Protein AF-A0A2N1FDD0-F1 (afdb_monomer_lite)

Sequence (59 aa):
MGTKKELANHYWKLSGRFFRDTINRIISESRNITLEEAKRLKTITPREFKKFVAEIDGI

Structure (mmCIF, N/CA/C/O backbone):
data_AF-A0A2N1FDD0-F1
#
_entry.id   AF-A0A2N1FDD0-F1
#
loop_
_atom_site.group_PDB
_atom_site.id
_atom_site.type_symbol
_atom_site.label_atom_id
_atom_site.label_alt_id
_atom_site.label_comp_id
_atom_site.label_asym_id
_atom_site.label_entity_id
_atom_site.label_seq_id
_atom_site.pdbx_PDB_ins_code
_atom_site.Cartn_x
_atom_site.Cartn_y
_atom_site.Cartn_z
_atom_site.occupancy
_atom_site.B_iso_or_equiv
_atom_site.auth_seq_id
_atom_site.auth_comp_id
_atom_site.auth_asym_id
_atom_site.auth_atom_id
_atom_site.pdbx_PDB_model_num
ATOM 1 N N . MET A 1 1 ? 6.387 -7.356 10.383 1.00 53.34 1 MET A N 1
ATOM 2 C CA . MET A 1 1 ? 5.480 -6.535 9.545 1.00 53.34 1 MET A CA 1
ATOM 3 C C . MET A 1 1 ? 6.323 -5.458 8.888 1.00 53.34 1 MET A C 1
ATOM 5 O O . MET A 1 1 ? 7.069 -4.817 9.612 1.00 53.34 1 MET A O 1
ATOM 9 N N . GLY A 1 2 ? 6.257 -5.301 7.564 1.00 66.44 2 GLY A N 1
ATOM 10 C CA . GLY A 1 2 ? 7.032 -4.282 6.846 1.00 66.44 2 GLY A CA 1
ATOM 11 C C . GLY A 1 2 ? 6.315 -2.931 6.827 1.00 66.44 2 GLY A C 1
ATOM 12 O O . GLY A 1 2 ? 5.081 -2.863 6.881 1.00 66.44 2 GLY A O 1
ATOM 13 N N . THR A 1 3 ? 7.076 -1.841 6.761 1.00 76.75 3 THR A N 1
ATOM 14 C CA . THR A 1 3 ? 6.510 -0.486 6.658 1.00 76.75 3 THR A CA 1
ATOM 15 C C . THR A 1 3 ? 6.451 0.005 5.210 1.00 76.75 3 THR A C 1
ATOM 17 O O . THR A 1 3 ? 7.268 -0.380 4.374 1.00 76.75 3 THR A 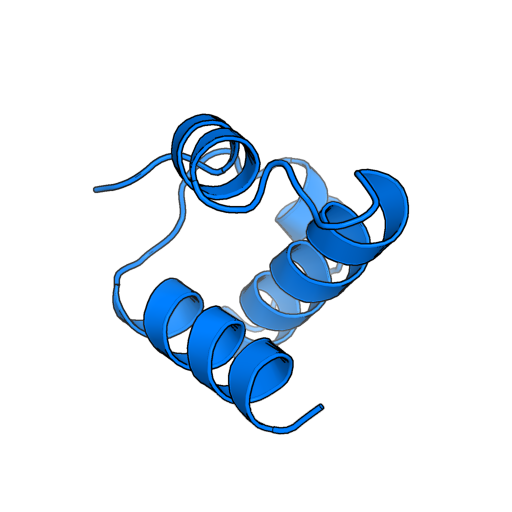O 1
ATOM 20 N N . LYS A 1 4 ? 5.530 0.936 4.907 1.00 76.56 4 LYS A N 1
ATOM 21 C CA . LYS A 1 4 ? 5.494 1.638 3.603 1.00 76.56 4 LYS A CA 1
ATOM 22 C C . LYS A 1 4 ? 6.830 2.290 3.245 1.00 76.56 4 LYS A C 1
ATOM 24 O O . LYS A 1 4 ? 7.170 2.388 2.072 1.00 76.56 4 LYS A O 1
ATOM 29 N N . LYS A 1 5 ? 7.574 2.742 4.259 1.00 76.25 5 LYS A N 1
ATOM 30 C CA . LYS A 1 5 ? 8.872 3.398 4.097 1.00 76.25 5 LYS A CA 1
ATOM 31 C C . LYS A 1 5 ? 9.946 2.420 3.620 1.00 76.25 5 LYS A C 1
ATOM 33 O O . LYS A 1 5 ? 10.690 2.758 2.709 1.00 76.25 5 LYS A O 1
ATOM 38 N N . GLU A 1 6 ? 9.998 1.220 4.192 1.00 78.81 6 GLU A N 1
ATOM 39 C CA . GLU A 1 6 ? 10.924 0.173 3.737 1.00 78.81 6 GLU A CA 1
ATOM 40 C C . GLU A 1 6 ? 10.608 -0.285 2.317 1.00 78.81 6 GLU A C 1
ATOM 42 O O . GLU A 1 6 ? 11.518 -0.418 1.502 1.00 78.81 6 GLU A O 1
ATOM 47 N N . LEU A 1 7 ? 9.321 -0.434 1.992 1.00 77.19 7 LEU A N 1
ATOM 4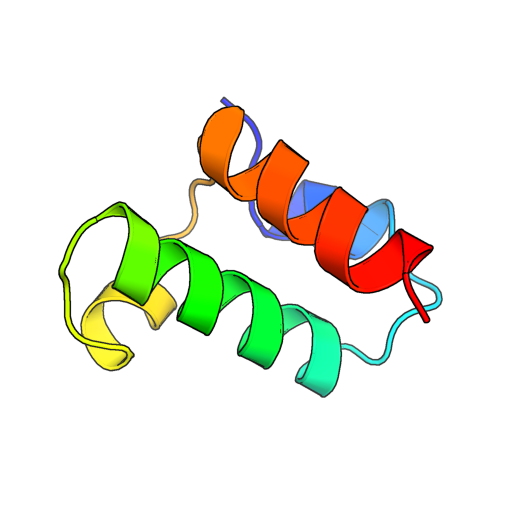8 C CA . LEU A 1 7 ? 8.896 -0.746 0.630 1.00 77.19 7 LEU A CA 1
ATOM 49 C C . LEU A 1 7 ? 9.341 0.333 -0.362 1.00 77.19 7 LEU A C 1
ATOM 51 O O . LEU A 1 7 ? 9.927 0.025 -1.391 1.00 77.19 7 LEU A O 1
ATOM 55 N N . ALA A 1 8 ? 9.093 1.605 -0.042 1.00 77.44 8 ALA A N 1
ATOM 56 C CA . ALA A 1 8 ? 9.472 2.716 -0.907 1.00 77.44 8 ALA A CA 1
ATOM 57 C C . ALA A 1 8 ? 10.993 2.783 -1.126 1.00 77.44 8 ALA A C 1
ATOM 59 O O . ALA A 1 8 ? 11.431 3.130 -2.216 1.00 77.44 8 ALA A O 1
ATOM 60 N N . ASN A 1 9 ? 11.792 2.415 -0.118 1.00 80.50 9 ASN A N 1
ATOM 61 C CA . ASN A 1 9 ? 13.247 2.308 -0.249 1.00 80.50 9 ASN A CA 1
ATOM 62 C C . ASN A 1 9 ? 13.666 1.146 -1.157 1.00 80.50 9 ASN A C 1
ATOM 64 O O . ASN A 1 9 ? 14.559 1.304 -1.984 1.00 80.50 9 ASN A O 1
ATOM 68 N N . HIS A 1 10 ? 13.018 -0.014 -1.033 1.00 80.19 10 HIS A N 1
ATOM 69 C CA . HIS A 1 10 ? 13.278 -1.149 -1.922 1.00 80.19 10 HIS A CA 1
ATOM 70 C C . HIS A 1 10 ? 12.951 -0.816 -3.381 1.00 80.19 10 HIS A C 1
ATOM 72 O O . HIS A 1 10 ? 13.705 -1.169 -4.286 1.00 80.19 10 HIS A O 1
ATOM 78 N N . TYR A 1 11 ? 11.863 -0.080 -3.598 1.00 78.12 11 TYR A N 1
ATOM 79 C CA . TYR A 1 11 ? 11.400 0.351 -4.912 1.00 78.12 11 TYR A CA 1
ATOM 80 C C . TYR A 1 11 ? 11.781 1.805 -5.214 1.00 78.12 11 TYR A C 1
ATOM 82 O O . TYR A 1 11 ? 11.013 2.528 -5.843 1.00 78.12 11 TYR A O 1
ATOM 90 N N . TRP A 1 12 ? 12.978 2.240 -4.802 1.00 75.56 12 TRP A N 1
ATOM 91 C CA . TRP A 1 12 ? 13.446 3.627 -4.959 1.00 75.56 12 TRP A CA 1
ATOM 92 C C . TRP A 1 12 ? 13.446 4.138 -6.409 1.00 75.56 12 TRP A C 1
ATOM 94 O O . TRP A 1 12 ? 13.408 5.345 -6.635 1.00 75.56 12 TRP A O 1
ATOM 104 N N . LYS A 1 13 ? 13.482 3.226 -7.390 1.00 79.38 13 LYS A N 1
ATOM 105 C CA . LYS A 1 13 ? 13.390 3.542 -8.824 1.00 79.38 13 LYS A CA 1
ATOM 106 C C . LYS A 1 13 ? 11.975 3.921 -9.279 1.00 79.38 13 LYS A C 1
ATOM 108 O O . LYS A 1 13 ? 11.829 4.504 -10.348 1.00 79.38 13 LYS A O 1
ATOM 113 N N . LEU A 1 14 ? 10.937 3.595 -8.506 1.00 79.69 14 LEU A N 1
ATOM 114 C CA . LEU A 1 14 ? 9.566 3.999 -8.810 1.00 79.69 14 LEU A CA 1
ATOM 115 C C . LEU A 1 14 ? 9.344 5.453 -8.400 1.00 79.69 14 LEU A C 1
ATOM 117 O O . LEU A 1 14 ? 9.831 5.912 -7.365 1.00 79.69 14 LEU A O 1
ATOM 121 N N . SER A 1 15 ? 8.533 6.178 -9.173 1.00 82.38 15 SER A N 1
ATOM 122 C CA . SER A 1 15 ? 8.135 7.520 -8.754 1.00 82.38 15 SER A CA 1
ATOM 123 C C . SER A 1 15 ? 7.382 7.440 -7.420 1.00 82.38 15 SER A C 1
ATOM 125 O O . SER A 1 15 ? 6.453 6.645 -7.247 1.00 82.38 15 SER A O 1
ATOM 127 N N . GLY A 1 16 ? 7.760 8.286 -6.458 1.00 78.31 16 GLY A N 1
ATOM 128 C CA . GLY A 1 16 ? 7.144 8.273 -5.127 1.00 78.31 16 GLY A CA 1
ATOM 129 C C . GLY A 1 16 ? 5.630 8.525 -5.152 1.00 78.31 16 GLY A C 1
ATOM 130 O O . GLY A 1 16 ? 4.923 8.081 -4.248 1.00 78.31 16 GLY A O 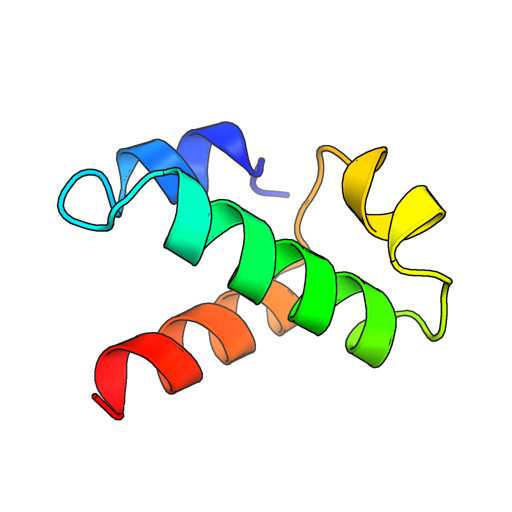1
ATOM 131 N N . ARG A 1 17 ? 5.120 9.204 -6.192 1.00 83.69 17 ARG A N 1
ATOM 132 C CA . ARG A 1 17 ? 3.680 9.385 -6.424 1.00 83.69 17 ARG A CA 1
ATOM 133 C C . ARG A 1 17 ? 3.023 8.070 -6.845 1.00 83.69 17 ARG A C 1
ATOM 135 O O . ARG A 1 17 ? 2.059 7.682 -6.199 1.00 83.69 17 ARG A O 1
ATOM 142 N N . PHE A 1 18 ? 3.569 7.381 -7.849 1.00 85.56 18 PHE A N 1
ATOM 143 C CA . PHE A 1 18 ? 3.043 6.099 -8.325 1.00 85.56 18 PHE A CA 1
ATOM 144 C C . PHE A 1 18 ? 3.048 5.042 -7.219 1.00 85.56 18 PHE A C 1
ATOM 146 O O . PHE A 1 18 ? 2.009 4.473 -6.910 1.00 85.56 18 PHE A O 1
ATOM 153 N N . PHE A 1 19 ? 4.181 4.884 -6.523 1.00 87.25 19 PHE A N 1
ATOM 154 C CA . PHE A 1 19 ? 4.296 3.955 -5.397 1.00 87.25 19 PHE A CA 1
ATOM 155 C C . PHE A 1 19 ? 3.191 4.180 -4.351 1.00 87.25 19 PHE A C 1
ATOM 157 O O . PHE A 1 19 ? 2.527 3.237 -3.920 1.00 87.25 19 PHE A O 1
ATOM 164 N N . ARG A 1 20 ? 2.993 5.441 -3.935 1.00 87.06 20 ARG A N 1
ATOM 165 C CA . ARG A 1 20 ? 1.991 5.797 -2.921 1.00 87.06 20 ARG A CA 1
ATOM 166 C C . ARG A 1 20 ? 0.578 5.533 -3.416 1.00 87.06 20 ARG A C 1
ATOM 168 O O . ARG A 1 20 ? -0.230 5.053 -2.630 1.00 87.06 20 ARG A O 1
ATOM 175 N N . ASP A 1 21 ? 0.274 5.864 -4.663 1.00 90.19 21 ASP A N 1
ATOM 176 C CA . ASP A 1 21 ? -1.064 5.677 -5.219 1.00 90.19 21 ASP A CA 1
ATOM 177 C C . ASP A 1 21 ? -1.424 4.187 -5.276 1.00 90.19 21 ASP A C 1
ATOM 179 O O . ASP A 1 21 ? -2.398 3.760 -4.652 1.00 90.19 21 ASP A O 1
ATOM 183 N N . THR A 1 22 ? -0.536 3.380 -5.861 1.00 90.31 22 THR A N 1
ATOM 184 C CA . THR A 1 22 ? -0.696 1.929 -5.986 1.00 90.31 22 THR A CA 1
ATOM 185 C C . THR A 1 22 ? -0.814 1.241 -4.629 1.00 90.31 22 THR A C 1
ATOM 187 O O . THR A 1 22 ? -1.768 0.502 -4.390 1.00 90.31 22 THR A O 1
ATOM 190 N N . ILE A 1 23 ? 0.096 1.506 -3.680 1.00 89.62 23 ILE A N 1
ATOM 191 C CA . ILE A 1 23 ? 0.035 0.828 -2.377 1.00 89.62 23 ILE A CA 1
ATOM 192 C C . ILE A 1 23 ? -1.202 1.240 -1.570 1.00 89.62 23 ILE A C 1
ATOM 194 O O . ILE A 1 23 ? -1.781 0.413 -0.870 1.00 89.62 23 ILE A O 1
ATOM 198 N N . ASN A 1 24 ? -1.633 2.503 -1.658 1.00 91.81 24 ASN A N 1
ATOM 199 C CA . ASN A 1 24 ? -2.837 2.959 -0.965 1.00 91.81 24 ASN A CA 1
ATOM 200 C C . ASN A 1 24 ? -4.095 2.339 -1.578 1.00 91.81 24 ASN A C 1
ATOM 202 O O . ASN A 1 24 ? -4.987 1.955 -0.823 1.00 91.81 24 ASN A O 1
ATOM 206 N N . ARG A 1 25 ? -4.144 2.190 -2.908 1.00 92.44 25 ARG A N 1
ATOM 207 C CA . ARG A 1 25 ? -5.220 1.479 -3.603 1.00 92.44 25 ARG A CA 1
ATOM 208 C C . ARG A 1 25 ? -5.293 0.021 -3.156 1.00 92.44 25 ARG A C 1
ATOM 210 O O . ARG A 1 25 ? -6.330 -0.411 -2.671 1.00 92.44 25 ARG A O 1
ATOM 217 N N . ILE A 1 26 ? -4.162 -0.684 -3.168 1.00 91.62 26 ILE A N 1
ATOM 218 C CA . ILE A 1 26 ? -4.080 -2.093 -2.754 1.00 91.62 26 ILE A CA 1
ATOM 219 C C . ILE A 1 26 ? -4.508 -2.290 -1.297 1.00 91.62 26 ILE A C 1
ATOM 221 O O . ILE A 1 26 ? -5.204 -3.254 -0.986 1.00 91.62 26 ILE A O 1
ATOM 225 N N . ILE A 1 27 ? -4.107 -1.394 -0.391 1.00 90.50 27 ILE A N 1
ATOM 226 C CA . ILE A 1 27 ? -4.522 -1.451 1.019 1.00 90.50 27 ILE A CA 1
ATOM 227 C C . ILE A 1 27 ? -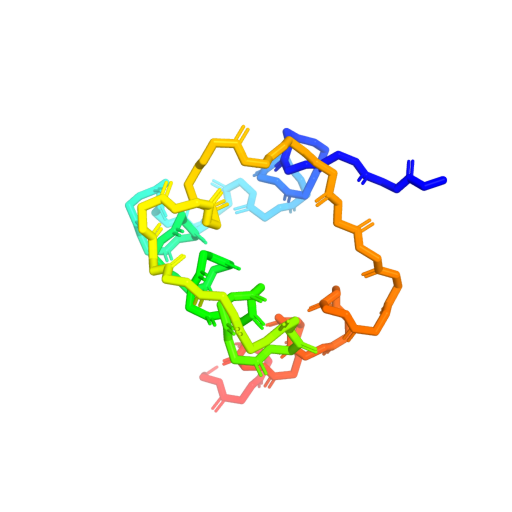6.027 -1.197 1.148 1.00 90.50 27 ILE A C 1
ATOM 229 O O . ILE A 1 27 ? -6.708 -1.915 1.879 1.00 90.50 27 ILE A O 1
ATOM 233 N N . SER A 1 28 ? -6.54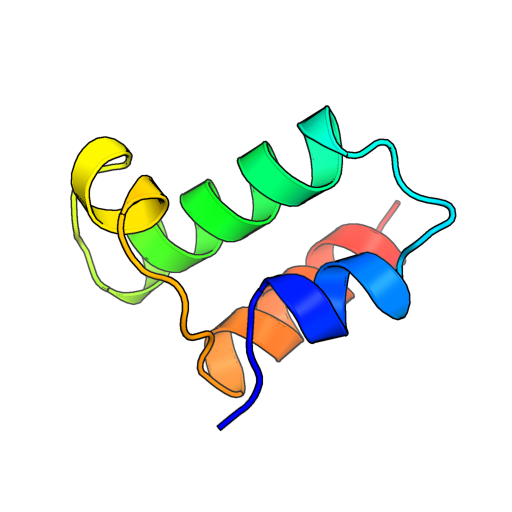3 -0.195 0.432 1.00 93.75 28 SER A N 1
ATOM 234 C CA . SER A 1 28 ? -7.969 0.143 0.407 1.00 93.75 28 SER A CA 1
ATOM 235 C C . SER A 1 28 ? -8.808 -1.046 -0.069 1.00 93.75 28 SER A C 1
ATOM 237 O O . SER A 1 28 ? -9.720 -1.463 0.640 1.00 93.75 28 SER A O 1
ATOM 239 N N . GLU A 1 29 ? -8.424 -1.678 -1.179 1.00 91.88 29 GLU A N 1
ATOM 240 C CA . GLU A 1 29 ? -9.091 -2.870 -1.713 1.00 91.88 29 GLU A CA 1
ATOM 241 C C . GLU A 1 29 ? -8.930 -4.092 -0.800 1.00 91.88 29 GLU A C 1
ATOM 243 O O . GLU A 1 29 ? -9.874 -4.848 -0.584 1.00 91.88 29 GLU A O 1
ATOM 248 N N . SER A 1 30 ? -7.736 -4.315 -0.241 1.00 90.19 30 SER A N 1
ATOM 249 C CA . SER A 1 30 ? -7.467 -5.519 0.552 1.00 90.19 30 SER A CA 1
ATOM 250 C C . SER A 1 30 ? -8.117 -5.496 1.931 1.00 90.19 30 SER A C 1
ATOM 252 O O . SER A 1 30 ? -8.351 -6.568 2.491 1.00 90.19 30 SER A O 1
ATOM 254 N N . ARG A 1 31 ? -8.347 -4.309 2.502 1.00 89.19 31 ARG A N 1
ATOM 255 C CA . ARG A 1 31 ? -8.968 -4.135 3.824 1.00 89.19 31 ARG A CA 1
ATOM 256 C C . ARG A 1 31 ? -10.403 -3.625 3.749 1.00 89.19 31 ARG A C 1
ATOM 258 O O . ARG A 1 31 ? -11.028 -3.499 4.793 1.00 89.19 31 ARG A O 1
ATOM 265 N N . ASN A 1 32 ? -10.907 -3.364 2.543 1.00 91.75 32 ASN A N 1
ATOM 266 C CA . ASN A 1 32 ? -12.223 -2.780 2.297 1.00 91.75 32 ASN A CA 1
ATOM 267 C C . ASN A 1 32 ? -12.444 -1.481 3.097 1.00 91.75 32 ASN A C 1
ATOM 269 O O . ASN A 1 32 ? -13.445 -1.307 3.787 1.00 91.75 32 ASN A O 1
ATOM 273 N N . ILE A 1 33 ? -11.447 -0.593 3.046 1.00 93.12 33 ILE A N 1
ATOM 274 C CA . ILE A 1 33 ? -11.458 0.722 3.702 1.00 93.12 33 ILE A CA 1
ATOM 275 C C . ILE A 1 33 ? -11.360 1.825 2.654 1.00 93.12 33 ILE A C 1
ATOM 277 O O . ILE A 1 33 ? -10.923 1.584 1.528 1.00 93.12 33 ILE A O 1
ATOM 281 N N . THR A 1 34 ? -11.695 3.059 3.021 1.00 93.12 34 THR A N 1
ATOM 282 C CA . THR A 1 34 ? -11.541 4.200 2.109 1.00 93.12 34 THR A CA 1
ATOM 283 C C . THR A 1 34 ? -10.065 4.489 1.801 1.00 93.12 34 THR A C 1
ATOM 285 O O . THR A 1 34 ? -9.163 4.212 2.599 1.00 93.12 34 THR A O 1
ATOM 288 N N . LEU A 1 35 ? -9.801 5.111 0.648 1.00 90.56 35 LEU A N 1
ATOM 289 C CA . LEU A 1 35 ? -8.452 5.550 0.268 1.00 90.56 35 LEU A CA 1
ATOM 290 C C . LEU A 1 35 ? -7.841 6.528 1.283 1.00 90.56 35 LEU A C 1
ATOM 292 O O . LEU A 1 35 ? -6.624 6.544 1.469 1.00 90.56 35 LEU A O 1
ATOM 296 N N . GLU A 1 36 ? -8.660 7.349 1.941 1.00 90.31 36 GLU A N 1
ATOM 297 C CA . GLU A 1 36 ? -8.198 8.272 2.980 1.00 90.31 36 GLU A CA 1
ATOM 298 C C . GLU A 1 36 ? -7.705 7.541 4.227 1.00 90.31 36 GLU A C 1
ATOM 300 O O . GLU A 1 36 ? -6.642 7.873 4.756 1.00 90.31 36 GLU A O 1
ATOM 305 N N . GLU A 1 37 ? -8.416 6.499 4.658 1.00 88.88 37 GLU A N 1
ATOM 306 C CA . GLU A 1 37 ? -7.955 5.643 5.749 1.00 88.88 37 GLU A CA 1
ATOM 307 C C . GLU A 1 37 ? -6.698 4.866 5.350 1.00 88.88 37 GLU A C 1
ATOM 309 O O . GLU A 1 37 ? -5.712 4.843 6.092 1.00 88.88 37 GLU A O 1
ATOM 314 N N . ALA A 1 38 ? -6.663 4.330 4.128 1.00 89.12 38 ALA A N 1
ATOM 315 C CA . ALA A 1 38 ? -5.498 3.628 3.601 1.00 89.12 38 ALA A CA 1
ATOM 316 C C . ALA A 1 38 ? -4.240 4.512 3.557 1.00 89.12 38 ALA A C 1
ATOM 318 O O . ALA A 1 38 ? -3.147 4.036 3.878 1.00 89.12 38 ALA A O 1
ATOM 319 N N . LYS A 1 39 ? -4.374 5.805 3.224 1.00 88.38 39 LYS A N 1
ATOM 320 C CA . LYS A 1 39 ? -3.274 6.790 3.240 1.00 88.38 39 LYS A CA 1
ATOM 321 C C . LYS A 1 39 ? -2.683 6.989 4.637 1.00 88.38 39 LYS A C 1
ATOM 323 O O . LYS A 1 39 ? -1.469 7.153 4.756 1.00 88.38 39 LYS A O 1
ATOM 328 N N . ARG A 1 40 ? -3.515 6.953 5.684 1.00 88.69 40 ARG A N 1
ATOM 329 C CA . ARG A 1 40 ? -3.093 7.139 7.086 1.00 88.69 40 ARG A CA 1
ATOM 330 C C . ARG A 1 40 ? -2.354 5.922 7.647 1.00 88.69 40 ARG A C 1
ATOM 332 O O . ARG A 1 40 ? -1.532 6.065 8.553 1.00 88.69 40 ARG A O 1
ATOM 339 N N . LEU A 1 41 ? -2.590 4.735 7.089 1.00 86.50 41 LEU A N 1
ATOM 340 C CA . LEU A 1 41 ? -1.900 3.514 7.499 1.00 86.50 41 LEU A CA 1
ATOM 341 C C . LEU A 1 41 ? -0.421 3.547 7.094 1.00 86.50 41 LEU A C 1
ATOM 343 O O . LEU A 1 41 ? -0.079 3.820 5.946 1.00 86.50 41 LEU A O 1
ATOM 347 N N . LYS A 1 42 ? 0.475 3.232 8.035 1.00 81.25 42 LYS A N 1
ATOM 348 C CA . LYS A 1 42 ? 1.932 3.149 7.797 1.00 81.25 42 LYS A CA 1
ATOM 349 C C . LYS A 1 42 ? 2.422 1.722 7.538 1.00 81.25 42 LYS A C 1
ATOM 351 O O . LYS A 1 42 ? 3.523 1.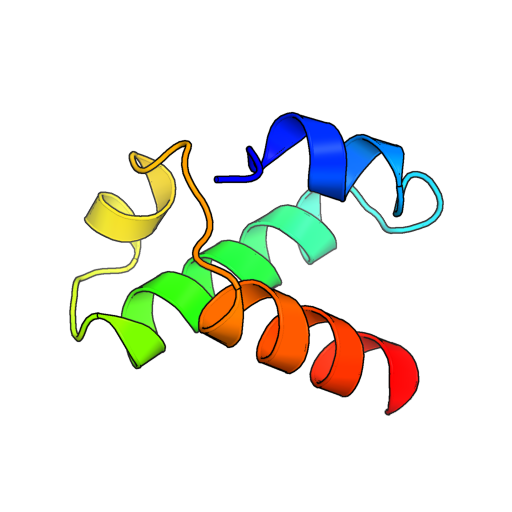533 7.017 1.00 81.25 42 LYS A O 1
ATOM 356 N N . THR A 1 43 ? 1.622 0.733 7.922 1.00 84.94 43 THR A N 1
ATOM 357 C CA . THR A 1 43 ? 1.970 -0.688 7.880 1.00 84.94 43 THR A CA 1
ATOM 358 C C . THR A 1 43 ? 1.416 -1.359 6.634 1.00 84.94 43 THR A C 1
ATOM 360 O O . THR A 1 43 ? 0.324 -1.033 6.168 1.00 84.94 43 THR A O 1
ATOM 363 N N . ILE A 1 44 ? 2.177 -2.322 6.118 1.00 85.50 44 ILE A N 1
ATOM 364 C CA . ILE A 1 44 ? 1.788 -3.176 4.999 1.00 85.50 44 ILE A CA 1
ATOM 365 C C . ILE A 1 44 ? 1.823 -4.628 5.483 1.00 85.50 44 ILE A C 1
ATOM 367 O O . ILE A 1 44 ? 2.750 -5.060 6.175 1.00 85.50 44 ILE A O 1
ATOM 371 N N . THR A 1 45 ? 0.803 -5.394 5.122 1.00 87.00 45 THR A N 1
ATOM 372 C CA . THR A 1 45 ? 0.750 -6.839 5.349 1.00 87.00 45 THR A CA 1
ATOM 373 C C . THR A 1 45 ? 1.458 -7.592 4.217 1.00 87.00 45 THR A C 1
ATOM 375 O O . THR A 1 45 ? 1.507 -7.118 3.083 1.00 87.00 45 THR A O 1
ATOM 378 N N . PRO A 1 46 ? 1.956 -8.816 4.460 1.00 84.81 46 PRO A N 1
ATOM 379 C CA . PRO A 1 46 ? 2.606 -9.613 3.418 1.00 84.81 46 PRO A CA 1
ATOM 380 C C . PRO A 1 46 ? 1.729 -9.864 2.178 1.00 84.81 46 PRO A C 1
ATOM 382 O O . PRO A 1 46 ? 2.251 -9.973 1.072 1.00 84.81 46 PRO A O 1
ATOM 385 N N . ARG A 1 47 ? 0.397 -9.944 2.339 1.00 87.12 47 ARG A N 1
ATOM 386 C CA . ARG A 1 47 ? -0.547 -10.118 1.218 1.00 87.12 47 ARG A CA 1
ATOM 387 C C . ARG A 1 47 ? -0.624 -8.867 0.343 1.00 87.12 47 ARG A C 1
ATOM 389 O O . ARG A 1 47 ? -0.555 -8.985 -0.875 1.00 87.12 47 ARG A O 1
ATOM 396 N N . GLU A 1 48 ? -0.725 -7.690 0.958 1.00 88.06 48 GLU A N 1
ATOM 397 C CA . GLU A 1 48 ? -0.709 -6.396 0.257 1.00 88.06 48 GLU A CA 1
ATOM 398 C C . GLU A 1 48 ? 0.625 -6.180 -0.457 1.00 88.06 48 GLU A C 1
ATOM 400 O O . GLU A 1 48 ? 0.649 -5.730 -1.597 1.00 88.06 48 GLU A O 1
ATOM 405 N N . PHE A 1 49 ? 1.730 -6.579 0.178 1.00 85.00 49 PHE A N 1
ATOM 406 C CA . PHE A 1 49 ? 3.041 -6.529 -0.452 1.00 85.00 49 PHE A CA 1
ATOM 407 C C . PHE A 1 49 ? 3.112 -7.405 -1.705 1.00 85.00 49 PHE A C 1
ATOM 409 O O . PHE A 1 49 ? 3.488 -6.913 -2.760 1.00 85.00 49 PHE A O 1
ATOM 416 N N . LYS A 1 50 ? 2.697 -8.676 -1.625 1.00 86.62 50 LYS A N 1
ATOM 417 C CA . LYS A 1 50 ? 2.683 -9.571 -2.795 1.00 86.62 50 LYS A CA 1
ATOM 418 C C . LYS A 1 50 ? 1.844 -9.017 -3.947 1.00 86.62 50 LYS A C 1
ATOM 420 O O . LYS A 1 50 ? 2.274 -9.108 -5.090 1.00 86.62 50 LYS A O 1
ATOM 425 N N . LYS A 1 51 ? 0.681 -8.423 -3.649 1.00 89.06 51 LYS A N 1
ATOM 426 C CA . LYS A 1 51 ? -0.148 -7.747 -4.661 1.00 89.06 51 LYS A CA 1
ATOM 427 C C . LYS A 1 51 ? 0.582 -6.567 -5.295 1.00 89.06 51 LYS A C 1
ATOM 429 O O . LYS A 1 51 ? 0.565 -6.442 -6.509 1.00 89.06 51 LYS A O 1
ATOM 434 N N . PHE A 1 52 ? 1.250 -5.749 -4.482 1.00 88.00 52 PHE A N 1
ATOM 435 C CA . PHE A 1 52 ? 2.040 -4.625 -4.976 1.00 88.00 52 PHE A CA 1
ATOM 436 C C . PHE A 1 52 ? 3.140 -5.100 -5.924 1.00 88.00 52 PHE A C 1
ATOM 438 O O . PHE A 1 52 ? 3.239 -4.587 -7.028 1.00 88.00 52 PHE A O 1
ATOM 445 N N . VAL A 1 53 ? 3.915 -6.119 -5.541 1.00 85.25 53 VAL A N 1
ATOM 446 C CA . VAL A 1 53 ? 4.966 -6.670 -6.411 1.00 85.25 53 VAL A CA 1
ATOM 447 C C . VAL A 1 53 ? 4.385 -7.204 -7.717 1.00 85.25 53 VAL A C 1
ATOM 449 O O . VAL A 1 53 ? 4.904 -6.863 -8.768 1.00 85.25 53 VAL A O 1
ATOM 452 N N . ALA A 1 54 ? 3.295 -7.975 -7.665 1.00 86.56 54 ALA A N 1
ATOM 453 C CA . ALA A 1 54 ? 2.651 -8.507 -8.867 1.00 86.56 54 ALA A CA 1
ATOM 454 C C . ALA A 1 54 ? 2.154 -7.404 -9.820 1.00 86.56 54 ALA A C 1
ATOM 456 O O . ALA A 1 54 ? 2.190 -7.583 -11.031 1.00 86.56 54 ALA A O 1
ATOM 457 N N . GLU A 1 55 ? 1.712 -6.264 -9.284 1.00 84.94 55 GLU A N 1
ATOM 458 C CA . GLU A 1 55 ? 1.269 -5.122 -10.090 1.00 84.94 55 GLU A CA 1
ATOM 459 C C . GLU A 1 55 ? 2.443 -4.367 -10.738 1.00 84.94 55 GLU A C 1
ATOM 461 O O . GLU A 1 55 ? 2.287 -3.823 -11.824 1.00 84.94 55 GLU A O 1
ATOM 466 N N . ILE A 1 56 ? 3.619 -4.351 -10.099 1.00 82.81 56 ILE A N 1
ATOM 467 C CA . ILE A 1 56 ? 4.840 -3.737 -10.647 1.00 82.81 56 ILE A CA 1
ATOM 468 C C . ILE A 1 56 ? 5.548 -4.653 -11.650 1.00 82.81 56 ILE A C 1
ATOM 470 O O . ILE A 1 56 ? 6.046 -4.165 -12.654 1.00 82.81 56 ILE A O 1
ATOM 474 N N . ASP A 1 57 ? 5.618 -5.954 -11.370 1.00 74.62 57 ASP A N 1
ATOM 475 C CA . ASP A 1 57 ? 6.298 -6.949 -12.216 1.00 74.62 57 ASP A CA 1
ATOM 476 C C . ASP A 1 57 ? 5.513 -7.247 -13.507 1.00 74.62 57 ASP A C 1
ATOM 478 O O . ASP A 1 57 ? 6.070 -7.722 -14.488 1.00 74.62 57 ASP A O 1
ATOM 482 N N . GLY A 1 58 ? 4.209 -6.945 -13.515 1.00 62.53 58 GLY A N 1
ATOM 483 C CA . GLY A 1 58 ? 3.352 -7.031 -14.699 1.00 62.53 58 GLY A CA 1
ATOM 484 C C . GLY A 1 58 ? 3.430 -5.831 -15.656 1.00 62.53 58 GLY A C 1
ATOM 485 O O . GLY A 1 58 ? 2.669 -5.819 -16.624 1.00 62.53 58 GLY A O 1
ATOM 486 N N . ILE A 1 59 ? 4.279 -4.830 -15.378 1.00 55.81 59 ILE A N 1
ATOM 487 C CA . ILE A 1 59 ? 4.502 -3.626 -16.207 1.00 55.81 59 ILE A CA 1
ATOM 488 C C . ILE A 1 59 ? 5.779 -3.765 -17.036 1.00 55.81 59 ILE A C 1
ATOM 490 O O . ILE A 1 59 ? 6.817 -4.169 -16.468 1.00 55.81 59 ILE A O 1
#

Radius of gyration: 10.42 Å; chains: 1; bounding box: 26×20×26 Å

pLDDT: mean 83.77, std 8.42, range [53.34, 93.75]

Secondary structure (DSSP, 8-state):
-EEHHHHHHHTTTS-HHHHHHHHHHHHHHHHT--HHHHHH--EE-HHHHHHHHHHHHT-

Foldseek 3Di:
DDWLVVVCVVVVVDDPVVSLVLLLVLQCVVVVHDSVVSSVDGDDDPVSVVVSVVVVVVD